Protein AF-A0A2X2BD50-F1 (afdb_monomer_lite)

Organism: Proteus mirabilis (NCBI:txid584)

Sequence (79 aa):
MQTDGKKRAFIVTDSFLFNNGYVDEVTNVLKKFGVETEVFFEVEADPTLSVVRKGAEQMNSFKPDVIIAIRWRFTNGCG

InterPro domains:
  IPR001670 Alcohol dehydrogenase, iron-type/glycerol dehydrogenase GldA [PF00465] (5-70)
  IPR039697 Iron-type alcohol dehydrogenase-like [PTHR11496] (2-70)

Structure (mmCIF, N/CA/C/O backbone):
data_AF-A0A2X2BD50-F1
#
_entry.id   AF-A0A2X2BD50-F1
#
loop_
_atom_site.group_PDB
_atom_site.id
_atom_site.type_symbol
_atom_site.label_atom_id
_atom_site.label_alt_id
_atom_site.label_comp_id
_atom_site.label_asym_id
_atom_site.label_entity_id
_atom_site.label_seq_id
_atom_site.pdbx_PDB_ins_code
_atom_site.Cartn_x
_atom_site.Cartn_y
_atom_site.Cartn_z
_atom_site.occupancy
_atom_site.B_iso_or_equiv
_atom_site.auth_seq_id
_atom_site.auth_comp_id
_atom_site.auth_asym_id
_atom_site.auth_atom_id
_atom_site.pdbx_PDB_model_num
ATOM 1 N N . MET A 1 1 ? -22.791 -2.984 13.463 1.00 41.22 1 MET A N 1
ATOM 2 C CA . MET A 1 1 ? -22.309 -3.541 12.182 1.00 41.22 1 MET A CA 1
ATOM 3 C C . MET A 1 1 ? -20.866 -3.944 12.418 1.00 41.22 1 MET A C 1
ATOM 5 O O . MET A 1 1 ? -20.052 -3.083 12.717 1.00 41.22 1 MET A O 1
ATOM 9 N N . GLN A 1 2 ? -20.620 -5.248 12.511 1.00 45.09 2 GLN A N 1
ATOM 10 C CA . GLN A 1 2 ? -19.382 -5.833 13.020 1.00 45.09 2 GLN A CA 1
ATOM 11 C C . GLN A 1 2 ? -18.385 -5.910 11.858 1.00 45.09 2 GLN A C 1
ATOM 13 O O . GLN A 1 2 ? -18.498 -6.786 11.009 1.00 45.09 2 GLN A O 1
ATOM 18 N N . THR A 1 3 ? -17.462 -4.954 11.754 1.00 46.12 3 THR A N 1
ATOM 19 C CA . THR A 1 3 ? -16.267 -5.150 10.931 1.00 46.12 3 THR A CA 1
ATOM 20 C C . THR A 1 3 ? -15.350 -6.068 11.720 1.00 46.12 3 THR A C 1
ATOM 22 O O . THR A 1 3 ? -14.878 -5.728 12.803 1.00 46.12 3 THR A O 1
ATOM 25 N N . ASP A 1 4 ? -15.217 -7.283 11.210 1.00 51.06 4 ASP A N 1
ATOM 26 C CA . ASP A 1 4 ? -14.455 -8.398 11.752 1.00 51.06 4 ASP A CA 1
ATOM 27 C C . ASP A 1 4 ? -12.989 -7.988 11.978 1.00 51.06 4 ASP A C 1
ATOM 29 O O . ASP A 1 4 ? -12.173 -8.125 11.080 1.00 51.06 4 ASP A O 1
ATOM 33 N N . GLY A 1 5 ? -12.680 -7.365 13.124 1.00 53.69 5 GLY A N 1
ATOM 34 C CA . GLY A 1 5 ? -11.359 -7.179 13.756 1.00 53.69 5 GLY A CA 1
ATOM 35 C C . GLY A 1 5 ? -10.214 -6.496 12.987 1.00 53.69 5 GLY A C 1
ATOM 36 O O . GLY A 1 5 ? -9.251 -6.063 13.615 1.00 53.69 5 GLY A O 1
ATOM 37 N N . LYS A 1 6 ? -10.283 -6.372 11.665 1.00 58.34 6 LYS A N 1
ATOM 38 C CA . LYS A 1 6 ? -9.153 -6.070 10.790 1.00 58.34 6 LYS A CA 1
ATOM 39 C C . LYS A 1 6 ? -9.150 -4.594 10.440 1.00 58.34 6 LYS A C 1
ATOM 41 O O . LYS A 1 6 ? -9.792 -4.154 9.491 1.00 58.34 6 LYS A O 1
ATOM 46 N N . LYS A 1 7 ? -8.448 -3.820 11.263 1.00 77.56 7 LYS A N 1
ATOM 47 C CA . LYS A 1 7 ? -8.404 -2.354 11.172 1.00 77.56 7 LYS A CA 1
ATOM 48 C C . LYS A 1 7 ? -7.247 -1.833 10.329 1.00 77.56 7 LYS A C 1
ATOM 50 O O . LYS A 1 7 ? -7.126 -0.625 10.203 1.00 77.56 7 LYS A O 1
ATOM 55 N N . ARG A 1 8 ? -6.395 -2.707 9.785 1.00 86.19 8 ARG A N 1
ATOM 56 C CA . ARG A 1 8 ? -5.156 -2.318 9.102 1.00 86.19 8 ARG A CA 1
ATOM 57 C C . ARG A 1 8 ? -5.012 -3.026 7.764 1.00 86.19 8 ARG A C 1
ATOM 59 O O . ARG A 1 8 ? -4.949 -4.257 7.729 1.00 86.19 8 ARG A O 1
ATOM 66 N N . ALA A 1 9 ? -4.935 -2.257 6.683 1.00 87.25 9 ALA A N 1
ATOM 67 C CA . ALA A 1 9 ? -4.700 -2.762 5.337 1.00 87.25 9 ALA A CA 1
ATOM 68 C C . ALA A 1 9 ? -3.395 -2.204 4.754 1.00 87.25 9 ALA A C 1
ATOM 70 O O . ALA A 1 9 ? -3.098 -1.022 4.886 1.00 87.25 9 ALA A O 1
ATOM 71 N N . PHE A 1 10 ? -2.615 -3.055 4.098 1.00 90.00 10 PHE A N 1
ATOM 72 C CA . PHE A 1 10 ? -1.357 -2.680 3.460 1.00 90.00 10 PHE A CA 1
ATOM 73 C C . PHE A 1 10 ? -1.495 -2.816 1.950 1.00 90.00 10 PHE A C 1
ATOM 75 O O . PHE A 1 10 ? -1.677 -3.920 1.439 1.00 90.00 10 PHE A O 1
ATOM 82 N N . ILE A 1 11 ? -1.460 -1.697 1.240 1.00 88.69 11 ILE A N 1
ATOM 83 C CA . ILE A 1 11 ? -1.641 -1.626 -0.205 1.00 88.69 11 ILE A CA 1
ATOM 84 C C . ILE A 1 11 ? -0.265 -1.615 -0.858 1.00 88.69 11 ILE A C 1
ATOM 86 O O . ILE A 1 11 ? 0.513 -0.702 -0.632 1.00 88.69 11 ILE A O 1
ATOM 90 N N . VAL A 1 12 ? 0.029 -2.603 -1.693 1.00 86.94 12 VAL A N 1
ATOM 91 C CA . VAL A 1 12 ? 1.242 -2.662 -2.512 1.00 86.94 12 VAL A CA 1
ATOM 92 C C . VAL A 1 12 ? 0.861 -2.308 -3.936 1.00 86.94 12 VAL A C 1
ATOM 94 O O . VAL A 1 12 ? -0.013 -2.949 -4.508 1.00 86.94 12 VAL A O 1
ATOM 97 N N . THR A 1 13 ? 1.493 -1.299 -4.509 1.00 86.94 13 THR A N 1
ATOM 98 C CA . THR A 1 13 ? 1.178 -0.799 -5.848 1.00 86.94 13 THR A CA 1
ATOM 99 C C . THR A 1 13 ? 2.441 -0.303 -6.540 1.00 86.94 13 THR A C 1
ATOM 101 O O . THR A 1 13 ? 3.496 -0.214 -5.921 1.00 86.94 13 THR A O 1
ATOM 104 N N . ASP A 1 14 ? 2.351 0.001 -7.826 1.00 86.06 14 ASP A N 1
ATOM 105 C CA . ASP A 1 14 ? 3.441 0.628 -8.567 1.00 86.06 14 ASP A CA 1
ATOM 106 C C . ASP A 1 14 ? 3.315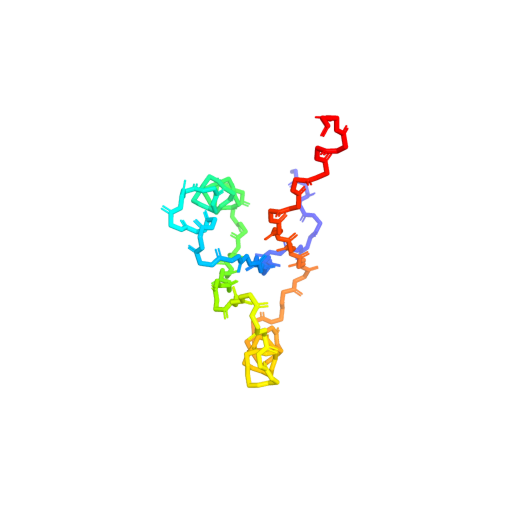 2.161 -8.473 1.00 86.06 14 ASP A C 1
ATOM 108 O O . ASP A 1 14 ? 2.200 2.705 -8.440 1.00 86.06 14 ASP A O 1
ATOM 112 N N . SER A 1 15 ? 4.441 2.882 -8.506 1.00 81.75 15 SER A N 1
ATOM 113 C CA . SER A 1 15 ? 4.480 4.358 -8.494 1.00 81.75 15 SER A CA 1
ATOM 114 C C . SER A 1 15 ? 3.606 4.968 -9.593 1.00 81.75 15 SER A C 1
ATOM 116 O O . SER A 1 15 ? 3.014 6.028 -9.411 1.00 81.75 15 SER A O 1
ATOM 118 N N . PHE A 1 16 ? 3.489 4.274 -10.729 1.00 82.25 16 PHE A N 1
ATOM 119 C CA . PHE A 1 16 ? 2.651 4.680 -11.852 1.00 82.25 16 PHE A CA 1
ATOM 120 C C . PHE A 1 16 ? 1.162 4.720 -11.484 1.00 82.25 16 PHE A C 1
ATOM 122 O O . PHE A 1 16 ? 0.505 5.730 -11.708 1.00 82.25 16 PHE A O 1
ATOM 129 N N . LEU A 1 17 ? 0.633 3.655 -10.872 1.00 81.38 17 LEU A N 1
ATOM 130 C CA . LEU A 1 17 ? -0.770 3.579 -10.445 1.00 81.38 17 LEU A CA 1
ATOM 131 C C . LEU A 1 17 ? -1.082 4.550 -9.309 1.00 81.38 17 LEU A C 1
ATOM 133 O O . LEU A 1 17 ? -2.172 5.123 -9.274 1.00 81.38 17 LEU A O 1
ATOM 137 N N . PHE A 1 18 ? -0.124 4.732 -8.398 1.00 83.38 18 PHE A N 1
ATOM 138 C CA . PHE A 1 18 ? -0.216 5.727 -7.336 1.00 83.38 18 PHE A CA 1
ATOM 139 C C . PHE A 1 18 ? -0.323 7.139 -7.919 1.00 83.38 18 PHE A C 1
ATOM 141 O O . PHE A 1 18 ? -1.269 7.857 -7.619 1.00 83.38 18 PHE A O 1
ATOM 148 N N . ASN A 1 19 ? 0.577 7.495 -8.838 1.00 80.75 19 ASN A N 1
ATOM 149 C CA . ASN A 1 19 ? 0.571 8.804 -9.489 1.00 80.75 19 ASN A CA 1
ATOM 150 C C . ASN A 1 19 ? -0.671 9.031 -10.370 1.00 80.75 19 ASN A C 1
ATOM 152 O O . ASN A 1 19 ? -1.083 10.165 -10.586 1.00 80.75 19 ASN A O 1
ATOM 156 N N . ASN A 1 20 ? -1.286 7.954 -10.864 1.00 83.50 20 ASN A N 1
ATOM 157 C CA . ASN A 1 20 ? -2.515 8.013 -11.651 1.00 83.50 20 ASN A CA 1
ATOM 158 C C . ASN A 1 20 ? -3.791 8.133 -10.788 1.00 83.50 20 ASN A C 1
ATOM 160 O O . ASN A 1 20 ? -4.892 8.132 -11.336 1.00 83.50 20 ASN A O 1
ATOM 164 N N . GLY A 1 21 ? -3.669 8.194 -9.456 1.00 82.00 21 GLY A N 1
ATOM 165 C CA . GLY A 1 21 ? -4.788 8.409 -8.529 1.00 82.00 21 GLY A CA 1
ATOM 166 C C . GLY A 1 21 ? -5.665 7.181 -8.258 1.00 82.00 21 GLY A C 1
ATOM 167 O O . GLY A 1 21 ? -6.668 7.288 -7.554 1.00 82.00 21 GLY A O 1
ATOM 168 N N . TYR A 1 22 ? -5.300 5.994 -8.760 1.00 81.56 22 TYR A N 1
ATOM 169 C CA . TYR A 1 22 ? -6.051 4.755 -8.488 1.00 81.56 22 TYR A CA 1
ATOM 170 C C . TYR A 1 22 ? -6.055 4.399 -6.999 1.00 81.56 22 TYR A C 1
ATOM 172 O O . TYR A 1 22 ? -7.014 3.839 -6.471 1.00 81.56 22 TYR A O 1
ATOM 180 N N . VAL A 1 23 ? -4.958 4.713 -6.317 1.00 84.31 23 VAL A N 1
ATOM 181 C CA . VAL A 1 23 ? -4.760 4.358 -4.914 1.00 84.31 23 VAL A CA 1
ATOM 182 C C . VAL A 1 23 ? -5.482 5.332 -3.986 1.00 84.31 23 VAL A C 1
ATOM 184 O O . VAL A 1 23 ? -5.937 4.924 -2.917 1.00 84.31 23 VAL A O 1
ATOM 187 N N . ASP A 1 24 ? -5.651 6.591 -4.393 1.00 85.94 24 ASP A N 1
ATOM 188 C CA . ASP A 1 24 ? -6.397 7.597 -3.634 1.00 85.94 24 ASP A CA 1
ATOM 189 C C . ASP A 1 24 ? -7.849 7.184 -3.412 1.00 85.94 24 ASP A C 1
ATOM 191 O O . ASP A 1 24 ? -8.354 7.295 -2.294 1.00 85.94 24 ASP A O 1
ATOM 195 N N . GLU A 1 25 ? -8.514 6.649 -4.441 1.00 85.88 25 GLU A N 1
ATOM 196 C CA . GLU A 1 25 ? -9.897 6.182 -4.320 1.00 85.88 25 GLU A CA 1
ATOM 197 C C . GLU A 1 25 ? -10.009 5.054 -3.285 1.00 85.88 25 GLU A C 1
ATOM 199 O O . GLU A 1 25 ? -10.821 5.127 -2.358 1.00 85.88 25 GLU A O 1
ATOM 204 N N . VAL A 1 26 ? -9.121 4.059 -3.377 1.00 83.44 26 VAL A N 1
ATOM 205 C CA . VAL A 1 26 ? -9.069 2.914 -2.456 1.00 83.44 26 VAL A CA 1
ATOM 206 C C . VAL A 1 26 ? -8.786 3.378 -1.023 1.00 83.44 26 VAL A C 1
ATOM 208 O O . VAL A 1 26 ? -9.488 2.988 -0.086 1.00 83.44 26 VAL A O 1
ATOM 211 N N . THR A 1 27 ? -7.810 4.270 -0.850 1.00 86.12 27 THR A N 1
ATOM 212 C CA . THR A 1 27 ? -7.428 4.844 0.449 1.00 86.12 27 THR A CA 1
ATOM 213 C C . THR A 1 27 ? -8.579 5.651 1.055 1.00 86.12 27 THR A C 1
ATOM 215 O O . THR A 1 27 ? -8.850 5.549 2.251 1.00 86.12 27 THR A O 1
ATOM 218 N N . ASN A 1 28 ? -9.300 6.432 0.246 1.00 88.81 28 ASN A N 1
ATOM 219 C CA . ASN A 1 28 ? -10.435 7.236 0.696 1.00 88.81 28 ASN A CA 1
ATOM 220 C C . ASN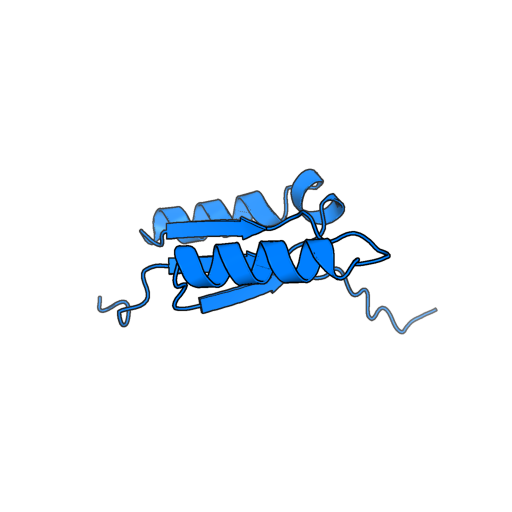 A 1 28 ? -11.602 6.355 1.166 1.00 88.81 28 ASN A C 1
ATOM 222 O O . ASN A 1 28 ? -12.210 6.627 2.202 1.00 88.81 28 ASN A O 1
ATOM 226 N N . VAL A 1 29 ? -11.894 5.272 0.442 1.00 86.25 29 VAL A N 1
ATOM 227 C CA . VAL A 1 29 ? -12.909 4.290 0.849 1.00 86.25 29 VAL A CA 1
ATOM 228 C C . VAL A 1 29 ? -12.519 3.647 2.180 1.00 86.25 29 VAL A C 1
ATOM 230 O O . VAL A 1 29 ? -13.305 3.679 3.124 1.00 86.25 29 VAL A O 1
ATOM 233 N N . LEU A 1 30 ? -11.293 3.138 2.300 1.00 84.06 30 LEU A N 1
ATOM 234 C CA . LEU A 1 30 ? -10.814 2.493 3.526 1.00 84.06 30 LEU A CA 1
ATOM 235 C C . LEU A 1 30 ? -10.800 3.451 4.730 1.00 84.06 30 LEU A C 1
ATOM 237 O O . LEU A 1 30 ? -11.272 3.083 5.809 1.00 84.06 30 LEU A O 1
ATOM 241 N N . LYS A 1 31 ? -10.391 4.712 4.532 1.00 84.31 31 LYS A N 1
ATOM 242 C CA . LYS A 1 31 ? -10.484 5.764 5.559 1.00 84.31 31 LYS A CA 1
ATOM 243 C C . LYS A 1 31 ? -11.921 6.015 6.015 1.00 84.31 31 LYS A C 1
ATOM 245 O O . LYS A 1 31 ? -12.149 6.155 7.214 1.00 84.31 31 LYS A O 1
ATOM 250 N N . LYS A 1 32 ? -12.902 6.029 5.102 1.00 85.25 32 LYS A N 1
ATOM 251 C CA . LYS A 1 32 ? -14.331 6.173 5.458 1.00 85.25 32 LYS A CA 1
ATOM 252 C C . LYS A 1 32 ? -14.842 5.020 6.322 1.00 85.25 32 LYS A C 1
ATOM 254 O O . LYS A 1 32 ? -15.732 5.230 7.141 1.00 85.25 32 LYS A O 1
ATOM 259 N N . PHE A 1 33 ? -14.271 3.828 6.169 1.00 82.44 33 PHE A N 1
ATOM 260 C CA . PHE A 1 33 ? -14.575 2.667 7.009 1.00 82.44 33 PHE A CA 1
ATOM 261 C C . PHE A 1 33 ? -13.787 2.633 8.329 1.00 82.44 33 PHE A C 1
ATOM 263 O O . PHE A 1 33 ? -13.976 1.711 9.122 1.00 82.44 33 PHE A O 1
ATOM 270 N N . GLY A 1 34 ? -12.927 3.624 8.594 1.00 83.19 34 GLY A N 1
ATOM 271 C CA . GLY A 1 34 ? -12.071 3.650 9.782 1.00 83.19 34 GLY A CA 1
ATOM 272 C C . GLY A 1 34 ? -10.966 2.592 9.749 1.00 83.19 34 GLY A C 1
ATOM 273 O O . GLY A 1 34 ? -10.529 2.134 10.804 1.00 83.19 34 GLY A O 1
ATOM 274 N N . VAL A 1 35 ? -10.553 2.176 8.549 1.00 84.75 35 VAL A N 1
ATOM 275 C CA . VAL A 1 35 ? -9.434 1.257 8.337 1.00 84.75 35 VAL A CA 1
ATOM 276 C C . VAL A 1 35 ? -8.173 2.084 8.118 1.00 84.75 35 VAL A C 1
ATOM 278 O O . VAL A 1 35 ? -8.125 2.963 7.259 1.00 84.75 35 VAL A O 1
ATOM 281 N N . GLU A 1 36 ? -7.153 1.801 8.912 1.00 85.81 36 GLU A N 1
ATOM 282 C CA . GLU A 1 36 ? -5.816 2.348 8.763 1.00 85.81 36 GLU A CA 1
ATOM 283 C C . GLU A 1 36 ? -5.155 1.697 7.547 1.00 85.81 36 GLU A C 1
ATOM 285 O O . GLU A 1 36 ? -5.128 0.472 7.417 1.00 85.81 36 GLU A O 1
ATOM 290 N N . THR A 1 37 ? -4.661 2.511 6.624 1.00 87.19 37 THR A N 1
ATOM 291 C CA . THR A 1 37 ? -4.111 2.027 5.361 1.00 87.19 37 THR A CA 1
ATOM 292 C C . THR A 1 37 ? -2.730 2.573 5.123 1.00 87.19 37 THR A C 1
ATOM 294 O O . THR A 1 37 ? -2.555 3.792 5.111 1.00 87.19 37 THR A O 1
ATOM 297 N N . GLU A 1 38 ? -1.791 1.684 4.841 1.00 88.75 38 GLU A N 1
ATOM 298 C CA . GLU A 1 38 ? -0.444 2.053 4.433 1.00 88.75 38 GLU A CA 1
ATOM 299 C C . GLU A 1 38 ? -0.234 1.676 2.969 1.00 88.75 38 GLU A C 1
ATOM 301 O O . GLU A 1 38 ? -0.634 0.594 2.541 1.00 88.75 38 GLU A O 1
ATOM 306 N N . VAL A 1 39 ? 0.336 2.592 2.187 1.00 87.38 39 VAL A N 1
ATOM 307 C CA . VAL A 1 39 ? 0.531 2.421 0.746 1.00 87.38 39 VAL A CA 1
ATOM 308 C C . VAL A 1 39 ? 2.019 2.317 0.453 1.00 87.38 39 VAL A C 1
ATOM 310 O O . VAL A 1 39 ? 2.767 3.271 0.644 1.00 87.38 39 VAL A O 1
ATOM 313 N N . PHE A 1 40 ? 2.425 1.175 -0.083 1.00 87.94 40 PHE A N 1
ATOM 314 C CA . PHE A 1 40 ? 3.763 0.903 -0.568 1.00 87.94 40 PHE A CA 1
ATOM 315 C C . PHE A 1 40 ? 3.781 0.962 -2.096 1.00 87.94 40 PHE A C 1
ATOM 317 O O . PHE A 1 40 ? 3.319 0.039 -2.765 1.00 87.94 40 PHE A O 1
ATOM 324 N N . PHE A 1 41 ? 4.302 2.062 -2.638 1.00 85.94 41 PHE A N 1
ATOM 325 C CA . PHE A 1 41 ? 4.409 2.305 -4.080 1.00 85.94 41 PHE A CA 1
ATOM 326 C C . PHE A 1 41 ? 5.849 2.249 -4.615 1.00 85.94 41 PHE A C 1
ATOM 328 O O . PHE A 1 41 ? 6.078 2.549 -5.778 1.00 85.94 41 PHE A O 1
ATOM 335 N N . GLU A 1 42 ? 6.828 1.849 -3.796 1.00 80.88 42 GLU A N 1
ATOM 336 C CA . GLU A 1 42 ? 8.243 1.701 -4.195 1.00 80.88 42 GLU A CA 1
ATOM 337 C C . GLU A 1 42 ? 8.495 0.475 -5.108 1.00 80.88 42 GLU A C 1
ATOM 339 O O . GLU A 1 42 ? 9.644 0.100 -5.338 1.00 80.88 42 GLU A O 1
ATOM 344 N N . VAL A 1 43 ? 7.447 -0.186 -5.617 1.00 77.56 43 VAL A N 1
ATOM 345 C CA . VAL A 1 43 ? 7.582 -1.320 -6.538 1.00 77.56 43 VAL A CA 1
ATOM 346 C C . VAL A 1 43 ? 7.820 -0.789 -7.950 1.00 77.56 43 VAL A C 1
ATOM 348 O O . VAL A 1 43 ? 6.927 -0.237 -8.587 1.00 77.56 43 VAL A O 1
ATOM 351 N N . GLU A 1 44 ? 9.052 -0.942 -8.425 1.00 74.06 44 GLU A N 1
ATOM 352 C CA . GLU A 1 44 ? 9.445 -0.628 -9.799 1.00 74.06 44 GLU A CA 1
ATOM 353 C C . GLU A 1 44 ? 9.443 -1.884 -10.688 1.00 74.06 44 GLU A C 1
ATOM 355 O O . GLU A 1 44 ? 9.345 -3.016 -10.205 1.00 74.06 44 GLU A O 1
ATOM 360 N N . ALA A 1 45 ? 9.568 -1.686 -12.007 1.00 65.56 45 ALA A N 1
ATOM 361 C CA . ALA A 1 45 ? 9.556 -2.763 -13.003 1.00 65.56 45 ALA A CA 1
ATOM 362 C C . ALA A 1 45 ? 10.657 -3.820 -12.782 1.00 65.56 45 ALA A C 1
ATOM 364 O O . ALA A 1 45 ? 10.440 -4.989 -13.103 1.00 65.56 45 ALA A O 1
ATOM 365 N N . ASP A 1 46 ? 11.795 -3.423 -12.201 1.00 69.81 46 ASP A N 1
ATOM 366 C CA . ASP A 1 46 ? 12.869 -4.316 -11.759 1.00 69.81 46 ASP A CA 1
ATOM 367 C C . ASP A 1 46 ? 12.967 -4.275 -10.220 1.00 69.81 46 ASP A C 1
ATOM 369 O O . ASP A 1 46 ? 13.700 -3.462 -9.646 1.00 69.81 46 ASP A O 1
ATOM 373 N N . PRO A 1 47 ? 12.154 -5.075 -9.504 1.00 66.94 47 PRO A N 1
ATOM 374 C CA . PRO A 1 47 ? 12.127 -5.033 -8.052 1.00 66.94 47 PRO A CA 1
ATOM 375 C C . PRO A 1 47 ? 13.424 -5.621 -7.494 1.00 66.94 47 PRO A C 1
ATOM 377 O O . PRO A 1 47 ? 13.647 -6.833 -7.503 1.00 66.94 47 PRO A O 1
ATOM 380 N N . THR A 1 48 ? 14.279 -4.759 -6.949 1.00 80.75 48 THR A N 1
ATOM 381 C CA . THR A 1 48 ? 15.486 -5.207 -6.248 1.00 80.75 48 THR A CA 1
ATOM 382 C C . THR A 1 48 ? 15.136 -5.868 -4.911 1.00 80.75 48 THR A C 1
ATOM 384 O O . THR A 1 48 ? 14.127 -5.552 -4.272 1.00 80.75 48 THR A O 1
ATOM 387 N N . LEU A 1 49 ? 16.012 -6.758 -4.426 1.00 84.56 49 LEU A N 1
ATOM 388 C CA . LEU A 1 49 ? 15.855 -7.407 -3.114 1.00 84.56 49 LEU A CA 1
ATOM 389 C C . LEU A 1 49 ? 15.692 -6.379 -1.977 1.00 84.56 49 LEU A C 1
ATOM 391 O O . LEU A 1 49 ? 15.015 -6.644 -0.985 1.00 84.56 49 LEU A O 1
ATOM 395 N N . SER A 1 50 ? 16.286 -5.197 -2.140 1.00 84.56 50 SER A N 1
ATOM 396 C CA . SER A 1 50 ? 16.172 -4.071 -1.215 1.00 84.56 50 SER A CA 1
ATOM 397 C C . SER A 1 50 ? 14.732 -3.569 -1.079 1.00 84.56 50 SER A C 1
ATOM 399 O O . SER A 1 50 ? 14.280 -3.350 0.042 1.00 84.56 50 SER A O 1
ATOM 401 N N . VAL A 1 51 ? 13.991 -3.438 -2.185 1.00 84.81 51 VAL A N 1
ATOM 402 C CA . VAL A 1 51 ? 12.578 -3.009 -2.178 1.00 84.81 51 VAL A CA 1
ATOM 403 C C . VAL A 1 51 ? 11.708 -4.053 -1.484 1.00 84.81 51 VAL A C 1
ATOM 405 O O . VAL A 1 51 ? 10.902 -3.716 -0.619 1.00 84.81 51 VAL A O 1
ATOM 408 N N . VAL A 1 52 ? 11.919 -5.334 -1.801 1.00 83.75 52 VAL A N 1
ATOM 409 C CA . VAL A 1 52 ? 11.183 -6.442 -1.169 1.00 83.75 52 VAL A CA 1
ATOM 410 C C . VAL A 1 52 ? 11.437 -6.476 0.339 1.00 83.75 52 VAL A C 1
ATOM 412 O O . VAL A 1 52 ? 10.498 -6.641 1.116 1.00 83.75 52 VAL A O 1
ATOM 415 N N . ARG A 1 53 ? 12.690 -6.281 0.768 1.00 87.12 53 ARG A N 1
ATOM 416 C CA . ARG A 1 53 ? 13.050 -6.220 2.191 1.00 87.12 53 ARG A CA 1
ATOM 417 C C . ARG A 1 53 ? 12.408 -5.036 2.903 1.00 87.12 53 ARG A C 1
ATOM 419 O O . ARG A 1 53 ? 11.808 -5.251 3.948 1.00 87.12 53 ARG A O 1
ATOM 426 N N . LYS A 1 54 ? 12.460 -3.833 2.324 1.00 86.62 54 LYS A N 1
ATOM 427 C CA . LYS A 1 54 ? 11.784 -2.651 2.882 1.00 86.62 54 LYS A CA 1
ATOM 428 C C . LYS A 1 54 ? 10.280 -2.878 3.039 1.00 86.62 54 LYS A C 1
ATOM 430 O O . LYS A 1 54 ? 9.731 -2.604 4.101 1.00 86.62 54 LYS A O 1
ATOM 435 N N . GLY A 1 55 ? 9.626 -3.416 2.006 1.00 85.81 55 GLY A N 1
ATOM 436 C CA . GLY A 1 55 ? 8.200 -3.739 2.055 1.00 85.81 55 GLY A CA 1
ATOM 437 C C . GLY A 1 55 ? 7.884 -4.779 3.133 1.00 85.81 55 GLY A C 1
ATOM 438 O O . GLY A 1 55 ? 6.914 -4.629 3.871 1.00 85.81 55 GLY A O 1
ATOM 439 N N . ALA A 1 56 ? 8.734 -5.799 3.287 1.00 86.12 56 ALA A N 1
ATOM 440 C CA . ALA A 1 56 ? 8.600 -6.799 4.344 1.00 86.12 56 ALA A CA 1
ATOM 441 C C . ALA A 1 56 ? 8.821 -6.215 5.753 1.00 86.12 56 ALA A C 1
ATOM 443 O O . ALA A 1 56 ? 8.092 -6.570 6.677 1.00 86.12 56 ALA A O 1
ATOM 444 N N . GLU A 1 57 ? 9.783 -5.307 5.935 1.00 88.56 57 GLU A N 1
ATOM 445 C CA . GLU A 1 57 ? 10.035 -4.619 7.210 1.00 88.56 57 GLU A CA 1
ATOM 446 C C . GLU A 1 57 ? 8.887 -3.679 7.599 1.00 88.56 57 GLU A C 1
ATOM 448 O O . GLU A 1 57 ? 8.447 -3.693 8.754 1.00 88.56 57 GLU A O 1
ATOM 453 N N . GLN A 1 58 ? 8.356 -2.913 6.640 1.00 85.88 58 GLN A N 1
ATOM 454 C CA . GLN A 1 58 ? 7.166 -2.081 6.850 1.00 85.88 58 GLN A CA 1
ATOM 455 C C . GLN A 1 58 ? 5.955 -2.941 7.202 1.00 85.88 58 GLN A C 1
ATOM 457 O O . GLN A 1 58 ? 5.307 -2.702 8.217 1.00 85.88 58 GLN A O 1
ATOM 462 N N . MET A 1 59 ? 5.711 -4.017 6.451 1.00 84.62 59 MET A N 1
ATOM 463 C CA . MET A 1 59 ? 4.628 -4.958 6.736 1.00 84.62 59 MET A CA 1
ATOM 464 C C . MET A 1 59 ? 4.761 -5.582 8.135 1.00 84.62 59 MET A C 1
ATOM 466 O O . MET A 1 59 ? 3.770 -5.716 8.850 1.00 84.62 59 MET A O 1
ATOM 470 N N . ASN A 1 60 ? 5.978 -5.919 8.569 1.00 86.44 60 ASN A N 1
ATOM 471 C CA . ASN A 1 60 ? 6.221 -6.476 9.901 1.00 86.44 60 ASN A CA 1
ATOM 472 C C . ASN A 1 60 ? 6.021 -5.441 11.027 1.00 86.44 60 ASN A C 1
ATOM 474 O O . ASN A 1 60 ? 5.582 -5.795 12.122 1.00 86.44 60 ASN A O 1
ATOM 478 N N . SER A 1 61 ? 6.310 -4.165 10.757 1.00 86.00 61 SER A N 1
ATOM 479 C CA . SER A 1 61 ? 6.131 -3.058 11.709 1.00 86.00 61 SER A CA 1
ATOM 480 C C . SER A 1 61 ? 4.663 -2.642 11.826 1.00 86.00 61 SER A C 1
ATOM 482 O O . SER A 1 61 ? 4.134 -2.516 12.930 1.00 86.00 61 SER A O 1
ATOM 484 N N . PHE A 1 62 ? 3.987 -2.495 10.687 1.00 84.25 62 PHE A N 1
ATOM 485 C CA . PHE A 1 62 ? 2.582 -2.109 10.589 1.00 84.25 62 PHE A CA 1
ATOM 486 C C . PHE A 1 62 ? 1.638 -3.228 11.063 1.00 84.25 62 PHE A C 1
ATOM 488 O O . PHE A 1 62 ? 0.574 -2.958 11.630 1.00 84.25 62 PHE A O 1
ATOM 495 N N . LYS A 1 63 ? 2.048 -4.496 10.892 1.00 84.75 63 LYS A N 1
ATOM 496 C CA . LYS A 1 63 ? 1.244 -5.700 11.168 1.00 84.75 63 LYS A CA 1
ATOM 497 C C . LYS A 1 63 ? -0.162 -5.593 10.564 1.00 84.75 63 LYS A C 1
ATOM 499 O O . LYS A 1 63 ? -1.148 -5.605 11.308 1.00 84.75 63 LYS A O 1
ATOM 504 N N . PRO A 1 64 ? -0.265 -5.458 9.230 1.00 83.38 64 PRO A N 1
ATOM 505 C CA . PRO A 1 64 ? -1.554 -5.403 8.574 1.00 83.38 64 PRO A CA 1
ATOM 506 C C . PRO A 1 64 ? -2.291 -6.724 8.734 1.00 83.38 64 PRO A C 1
A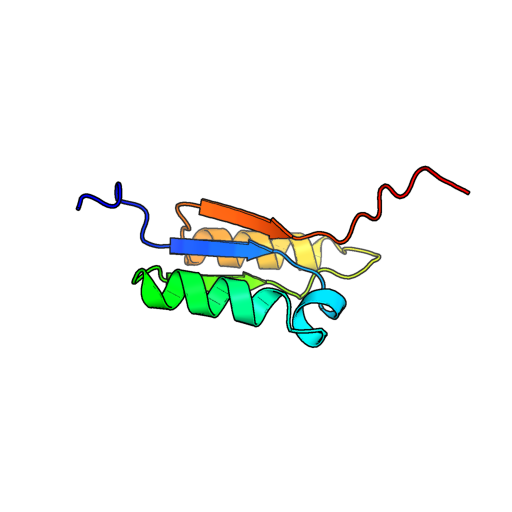TOM 508 O O . PRO A 1 64 ? -1.708 -7.806 8.672 1.00 83.38 64 PRO A O 1
ATOM 511 N N . ASP A 1 65 ? -3.604 -6.624 8.865 1.00 84.75 65 ASP A N 1
ATOM 512 C CA . ASP A 1 65 ? -4.487 -7.782 8.875 1.00 84.75 65 ASP A CA 1
ATOM 513 C C . ASP A 1 65 ? -4.921 -8.189 7.453 1.00 84.75 65 ASP A C 1
ATOM 515 O O . ASP A 1 65 ? -5.434 -9.298 7.231 1.00 84.75 65 ASP A O 1
ATOM 519 N N . VAL A 1 66 ? -4.747 -7.265 6.500 1.00 83.12 66 VAL A N 1
ATOM 520 C CA . VAL A 1 66 ? -5.105 -7.387 5.085 1.00 83.12 66 VAL A CA 1
ATOM 521 C C . VAL A 1 66 ? -3.981 -6.805 4.229 1.00 83.12 66 VAL A C 1
ATOM 523 O O . VAL A 1 66 ? -3.527 -5.694 4.478 1.00 83.12 66 VAL A O 1
ATOM 526 N N . ILE A 1 67 ? -3.558 -7.526 3.192 1.00 85.62 67 ILE A N 1
ATOM 527 C CA . ILE A 1 67 ? -2.587 -7.041 2.203 1.00 85.62 67 ILE A CA 1
A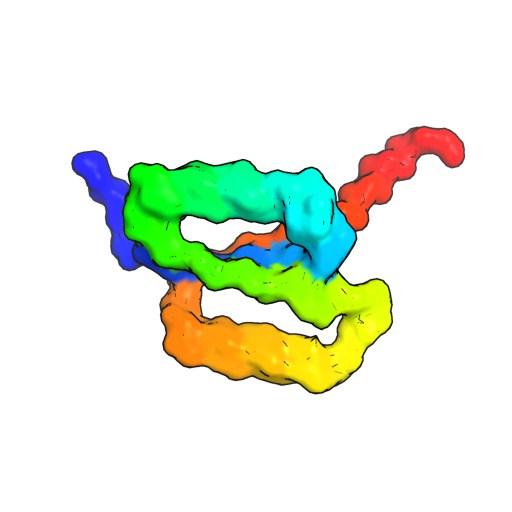TOM 528 C C . ILE A 1 67 ? -3.289 -6.988 0.845 1.00 85.62 67 ILE A C 1
ATOM 530 O O . ILE A 1 67 ? -3.914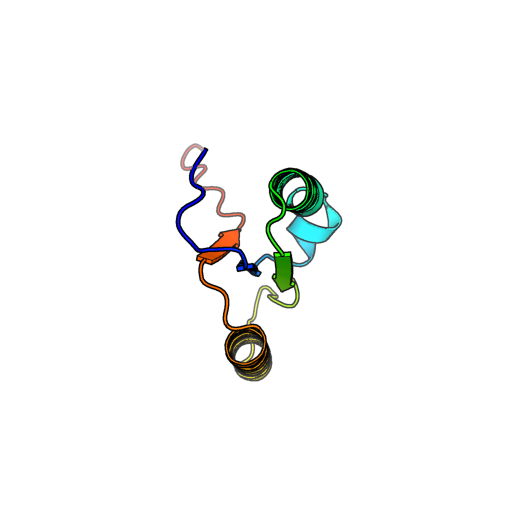 -7.966 0.434 1.00 85.62 67 ILE A O 1
ATOM 534 N N . ILE A 1 68 ? -3.196 -5.853 0.157 1.00 83.44 68 ILE A N 1
ATOM 535 C CA . ILE A 1 68 ? -3.850 -5.579 -1.124 1.00 83.44 68 ILE A CA 1
ATOM 536 C C . ILE A 1 68 ? -2.762 -5.262 -2.146 1.00 83.44 68 ILE A C 1
ATOM 538 O O . ILE A 1 68 ? -2.207 -4.172 -2.135 1.00 83.44 68 ILE A O 1
ATOM 542 N N . ALA A 1 69 ? -2.443 -6.198 -3.036 1.00 83.88 69 ALA A N 1
ATOM 543 C CA . ALA A 1 69 ? -1.499 -5.947 -4.122 1.00 83.88 69 ALA A CA 1
ATOM 544 C C . ALA A 1 69 ? -2.250 -5.498 -5.383 1.00 83.88 69 ALA A C 1
ATOM 546 O O . ALA A 1 69 ? -2.959 -6.289 -6.006 1.00 83.88 69 ALA A O 1
ATOM 547 N N . ILE A 1 70 ? -2.087 -4.233 -5.759 1.00 77.94 70 ILE A N 1
ATOM 548 C CA . ILE A 1 70 ? -2.617 -3.644 -6.984 1.00 77.94 70 ILE A CA 1
ATOM 549 C C . ILE A 1 70 ? -1.480 -3.615 -7.998 1.00 77.94 70 ILE A C 1
ATOM 551 O O . ILE A 1 70 ? -0.567 -2.805 -7.910 1.00 77.94 70 ILE A O 1
ATOM 555 N N . ARG A 1 71 ? -1.531 -4.509 -8.979 1.00 70.56 71 ARG A N 1
ATOM 556 C CA . ARG A 1 71 ? -0.642 -4.455 -10.140 1.00 70.56 71 ARG A CA 1
ATOM 557 C C . ARG A 1 71 ? -1.471 -4.220 -11.377 1.00 70.56 71 ARG A C 1
ATOM 559 O O . ARG A 1 71 ? -2.484 -4.890 -11.587 1.00 70.56 71 ARG A O 1
ATOM 566 N N . TRP A 1 72 ? -0.999 -3.320 -12.229 1.00 65.25 72 TRP A N 1
ATOM 567 C CA . TRP A 1 72 ? -1.593 -3.133 -13.542 1.00 65.25 72 TRP A CA 1
ATOM 568 C C . TRP A 1 72 ? -1.163 -4.277 -14.452 1.00 65.25 72 TRP A C 1
ATOM 570 O O . TRP A 1 72 ? -0.188 -4.189 -15.198 1.00 65.25 72 TRP A O 1
ATOM 580 N N . ARG A 1 73 ? -1.884 -5.395 -14.382 1.00 51.88 73 ARG A N 1
ATOM 581 C CA . ARG A 1 73 ? -1.803 -6.416 -15.418 1.00 51.88 73 ARG A CA 1
ATOM 582 C C . ARG A 1 73 ? -2.984 -6.216 -16.351 1.00 51.88 73 ARG A C 1
ATOM 584 O O . ARG A 1 73 ? -4.069 -6.729 -16.105 1.00 51.88 73 ARG A O 1
ATOM 591 N N . PHE A 1 74 ? -2.746 -5.495 -17.445 1.00 46.75 74 PHE A N 1
ATOM 592 C CA . PHE A 1 74 ? -3.564 -5.644 -18.642 1.00 46.75 74 PHE A CA 1
ATOM 593 C C . PHE A 1 74 ? -3.416 -7.097 -19.113 1.00 46.75 74 PHE A C 1
ATOM 595 O O . PHE A 1 74 ? -2.531 -7.421 -19.898 1.00 46.75 74 PHE A O 1
ATOM 602 N N . THR A 1 75 ? -4.279 -8.005 -18.663 1.00 44.94 75 THR A N 1
ATOM 603 C CA . THR A 1 75 ? -4.643 -9.147 -19.507 1.00 44.94 75 THR A CA 1
ATOM 604 C C . THR A 1 75 ? -5.679 -8.665 -20.514 1.00 44.94 75 THR A C 1
ATOM 606 O O . THR A 1 75 ? -6.814 -9.126 -20.515 1.00 44.94 75 THR A O 1
ATOM 609 N N . ASN A 1 76 ? -5.280 -7.734 -21.382 1.00 41.75 76 ASN A N 1
ATOM 610 C CA . ASN A 1 76 ? -5.877 -7.658 -22.705 1.00 41.75 76 ASN A CA 1
ATOM 611 C C . ASN A 1 76 ? -5.161 -8.711 -23.546 1.00 41.75 76 ASN A C 1
ATOM 613 O O . ASN A 1 76 ? -4.246 -8.413 -24.307 1.00 41.75 76 ASN A O 1
ATOM 617 N N . GLY A 1 77 ? -5.560 -9.969 -23.378 1.00 57.09 77 GLY A N 1
ATOM 618 C CA . GLY A 1 77 ? -5.585 -10.835 -24.543 1.00 57.09 77 GLY A CA 1
ATOM 619 C C 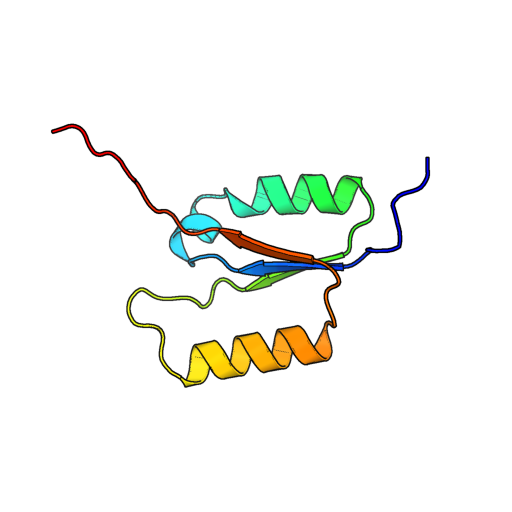. GLY A 1 77 ? -6.737 -10.338 -25.406 1.00 57.09 77 GLY A C 1
ATOM 620 O O . GLY A 1 77 ? -7.877 -10.593 -25.044 1.00 57.09 77 GLY A O 1
ATOM 621 N N . CYS A 1 78 ? -6.433 -9.546 -26.436 1.00 38.00 78 CYS A N 1
ATOM 622 C CA . CYS A 1 78 ? -7.222 -9.339 -27.657 1.00 38.00 78 CYS A CA 1
ATOM 623 C C . CYS A 1 78 ? -6.510 -8.277 -28.510 1.00 38.00 78 CYS A C 1
ATOM 625 O O . CYS A 1 78 ? -6.581 -7.087 -28.197 1.00 38.00 78 CYS A O 1
ATOM 627 N N . GLY A 1 79 ? -5.823 -8.730 -29.563 1.00 39.56 79 GLY A N 1
ATOM 628 C CA . GLY A 1 79 ? -5.116 -7.916 -30.552 1.00 39.56 79 GLY A CA 1
ATOM 629 C C . GLY A 1 79 ? -3.917 -8.651 -31.116 1.00 39.56 79 GLY A C 1
ATOM 630 O O . GLY A 1 79 ? -2.796 -8.266 -30.730 1.00 39.56 79 GLY A O 1
#

Foldseek 3Di:
DDPPPFQEEEEEEAPVCVVVCVVVVVCVVSVVVNRHYHYHHPDDPDDDPVSVVVSVVVCVVRVGPYYHYDYPDPPPPDD

Radius of gyration: 14.09 Å; chains: 1; bounding box: 38×20×44 Å

pLDDT: mean 77.3, std 14.39, range [38.0, 90.0]

Secondary structure (DSSP, 8-state):
----S--EEEEEEEHHHHHTTHHHHHHHHHHHTT-EEEEEEEE-SS--HHHHHHHHHHHHHH--SEEEE----------